Protein AF-A0A7C5WZU8-F1 (afdb_monomer)

Mean predicted aligned error: 16.43 Å

Foldseek 3Di:
DDDLPDQPQDADPPPPDDDDDDDDPDPPDVPDRDRLDDLVPQDCVDPVSVVSNVVVVVVSVVVVVVVVVVVVVVVVVVVVVVVVVVVVVVVVVVVVCVVVVVVVVVVVVVVVVVVVVVVVVVVVVVVVVVVVVVVVVVVD

Organism: NCBI:txid75906

Solvent-accessible surface area (backbone atoms only — not comparable to full-atom values): 8564 Å² total; per-residue (Å²): 135,88,69,93,82,59,92,76,81,67,80,78,80,71,85,86,77,85,82,89,85,92,69,82,93,71,88,73,58,90,85,66,74,73,74,83,71,58,78,92,75,53,54,64,92,38,71,73,31,38,55,49,52,48,53,52,51,55,50,54,49,52,52,52,50,52,53,53,49,52,52,51,55,51,51,54,50,50,51,54,50,49,57,53,49,49,52,51,47,53,50,50,52,50,52,49,50,51,53,54,50,50,54,51,50,51,52,50,51,50,51,49,51,52,50,50,50,53,51,50,50,54,51,48,51,53,50,63,59,51,53,58,54,55,51,58,61,70,75,105

InterPro domains:
  IPR001492 Flagellin [PTHR42792] (8-140)
  IPR042187 Flagellin, C-terminal domain, subdomain 2 [G3DSA:6.10.10.10] (91-140)
  IPR046358 Flagellin, C-terminal domain [PF00700] (55-139)

pLDDT: mean 74.26, std 20.06, range [37.16, 97.69]

Secondary structure (DSSP, 8-state):
---TTS--------TT----SSSS-----TT-------GGG--TTSHHHHHHHHHHHHHHHHHHHHHHHHHHHHHHHHHHHHHHHHHHHHHHHHHHHHHHHHHHHHHHHHHHHHHHHHHHHHHHHHHHHHHHHHHHHHT-

Structure (mmCIF, N/CA/C/O backbone):
data_AF-A0A7C5WZU8-F1
#
_entry.id   AF-A0A7C5WZU8-F1
#
loop_
_atom_site.group_PDB
_atom_site.id
_atom_site.type_symbol
_atom_site.label_atom_id
_atom_site.label_alt_id
_atom_site.label_comp_id
_atom_site.label_asym_id
_atom_site.label_entity_id
_atom_site.label_seq_id
_atom_site.pdbx_PDB_ins_code
_atom_site.Cartn_x
_atom_site.Cartn_y
_atom_site.Cartn_z
_atom_site.occupancy
_atom_site.B_iso_or_equiv
_atom_site.auth_seq_id
_atom_site.auth_comp_id
_atom_site.auth_asym_id
_atom_site.auth_atom_id
_atom_site.pdbx_PDB_model_num
ATOM 1 N N . ARG A 1 1 ? 15.881 -9.662 -10.388 1.00 37.16 1 ARG A N 1
ATOM 2 C CA . ARG A 1 1 ? 17.194 -9.073 -10.754 1.00 37.16 1 ARG A CA 1
ATOM 3 C C . ARG A 1 1 ? 17.001 -8.336 -12.071 1.00 37.16 1 ARG A C 1
ATOM 5 O O . ARG A 1 1 ? 16.538 -8.965 -13.008 1.00 37.16 1 ARG A O 1
ATOM 12 N N . ILE A 1 2 ? 17.239 -7.025 -12.105 1.00 38.31 2 ILE A N 1
ATOM 13 C CA . ILE A 1 2 ? 17.068 -6.196 -13.308 1.00 38.31 2 ILE A CA 1
ATOM 14 C C . ILE A 1 2 ? 18.431 -6.141 -13.994 1.00 38.31 2 ILE A C 1
ATOM 16 O O . ILE A 1 2 ? 19.339 -5.464 -13.518 1.00 38.31 2 ILE A O 1
ATOM 20 N N . THR A 1 3 ? 18.600 -6.922 -15.057 1.00 42.09 3 THR A N 1
ATOM 21 C CA . THR A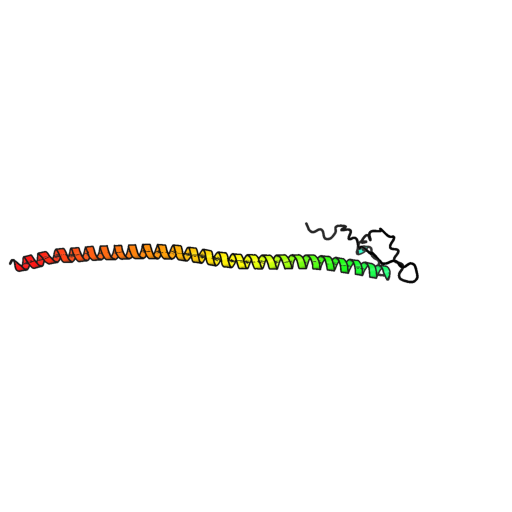 1 3 ? 19.841 -6.960 -15.833 1.00 42.09 3 THR A CA 1
ATOM 22 C C . THR A 1 3 ? 19.725 -5.937 -16.956 1.00 42.09 3 THR A C 1
ATOM 24 O O . THR A 1 3 ? 19.105 -6.195 -17.977 1.00 42.09 3 THR A O 1
ATOM 27 N N . ILE A 1 4 ? 20.311 -4.759 -16.754 1.00 50.88 4 ILE A N 1
ATOM 28 C CA . ILE A 1 4 ? 20.308 -3.648 -17.727 1.00 50.88 4 ILE A CA 1
ATOM 29 C C . ILE A 1 4 ? 21.281 -3.924 -18.903 1.00 50.88 4 ILE A C 1
ATOM 31 O O . ILE A 1 4 ? 21.307 -3.186 -19.879 1.00 50.88 4 ILE A O 1
ATOM 35 N N . ALA A 1 5 ? 22.051 -5.018 -18.842 1.00 46.97 5 ALA A N 1
ATOM 36 C CA . ALA A 1 5 ? 23.076 -5.390 -19.823 1.00 46.97 5 ALA A CA 1
ATOM 37 C C . ALA A 1 5 ? 22.936 -6.836 -20.350 1.00 46.97 5 ALA A C 1
ATOM 39 O O . ALA A 1 5 ? 23.931 -7.470 -20.689 1.00 46.97 5 ALA A O 1
ATOM 40 N N . ALA A 1 6 ? 21.723 -7.396 -20.369 1.00 44.78 6 ALA A N 1
ATOM 41 C CA . ALA A 1 6 ? 21.476 -8.667 -21.050 1.00 44.78 6 ALA A CA 1
ATOM 42 C C . ALA A 1 6 ? 21.176 -8.409 -22.533 1.00 44.78 6 ALA A C 1
ATOM 44 O O . ALA A 1 6 ? 20.528 -7.413 -22.857 1.00 44.78 6 ALA A O 1
ATOM 45 N N . ASN A 1 7 ? 21.601 -9.323 -23.415 1.00 54.41 7 ASN A N 1
ATOM 46 C CA . ASN A 1 7 ? 21.211 -9.363 -24.828 1.00 54.41 7 ASN A CA 1
ATOM 47 C C . ASN A 1 7 ? 19.697 -9.641 -24.962 1.00 54.41 7 ASN A C 1
ATOM 49 O O . ASN A 1 7 ? 19.287 -10.726 -25.372 1.00 54.41 7 ASN A O 1
ATOM 53 N N . GLU A 1 8 ? 18.842 -8.685 -24.597 1.00 47.34 8 GLU A N 1
ATOM 54 C CA . GLU A 1 8 ? 17.425 -8.730 -24.951 1.00 47.34 8 GLU A CA 1
ATOM 55 C C . GLU A 1 8 ? 17.315 -8.432 -26.451 1.00 47.34 8 GLU A C 1
ATOM 57 O O . GLU A 1 8 ? 17.462 -7.296 -26.903 1.00 47.34 8 GLU A O 1
ATOM 62 N N . THR A 1 9 ? 17.111 -9.487 -27.241 1.00 45.81 9 THR A N 1
ATOM 63 C CA . THR A 1 9 ? 16.900 -9.375 -28.687 1.00 45.81 9 THR A CA 1
ATOM 64 C C . THR A 1 9 ? 15.498 -8.815 -28.911 1.00 45.81 9 THR A C 1
ATOM 66 O O . THR A 1 9 ? 14.511 -9.543 -28.846 1.00 45.81 9 THR A O 1
ATOM 69 N N . PHE A 1 10 ? 15.389 -7.505 -29.122 1.00 47.50 10 PHE A N 1
ATOM 70 C CA . PHE A 1 10 ? 14.130 -6.882 -29.524 1.00 47.50 10 PHE A CA 1
ATOM 71 C C . PHE A 1 10 ? 13.957 -7.018 -31.040 1.00 47.50 10 PHE A C 1
ATOM 73 O O . PHE A 1 10 ? 14.628 -6.336 -31.812 1.00 47.50 10 PHE A O 1
ATOM 80 N N . ASN A 1 11 ? 13.035 -7.884 -31.468 1.00 44.47 11 ASN A N 1
ATOM 81 C CA . ASN A 1 11 ? 12.628 -7.972 -32.869 1.00 44.47 11 ASN A CA 1
ATOM 82 C C . ASN A 1 11 ? 11.822 -6.723 -33.254 1.00 44.47 11 ASN A C 1
ATOM 84 O O . ASN A 1 11 ? 10.684 -6.536 -32.826 1.00 44.47 11 ASN A O 1
ATOM 88 N N . LEU A 1 12 ? 12.410 -5.874 -34.091 1.00 47.84 12 LEU A N 1
ATOM 89 C CA . LEU A 1 12 ? 11.691 -4.840 -34.827 1.00 47.84 12 LEU A CA 1
ATOM 90 C C . LEU A 1 12 ? 11.071 -5.502 -36.063 1.00 47.84 12 LEU A C 1
ATOM 92 O O . LEU A 1 12 ? 11.777 -5.852 -37.006 1.00 47.84 12 LEU A O 1
ATOM 96 N N . ALA A 1 13 ? 9.758 -5.724 -36.049 1.00 46.06 13 ALA A N 1
ATOM 97 C CA . ALA A 1 13 ? 9.042 -6.213 -37.222 1.00 46.06 13 ALA A CA 1
ATOM 98 C C . ALA A 1 13 ? 8.903 -5.072 -38.244 1.00 46.06 13 ALA A C 1
ATOM 100 O O . ALA A 1 13 ? 7.984 -4.262 -38.157 1.00 46.06 13 ALA A O 1
ATOM 101 N N . TYR A 1 14 ? 9.812 -5.002 -39.219 1.00 50.12 14 TYR A N 1
ATOM 102 C CA . TYR A 1 14 ? 9.719 -4.091 -40.370 1.00 50.12 14 TYR A CA 1
ATOM 103 C C . TYR A 1 14 ? 8.769 -4.647 -41.440 1.00 50.12 14 TYR A C 1
ATOM 105 O O . TYR A 1 14 ? 9.130 -4.796 -42.606 1.00 50.12 14 TYR A O 1
ATOM 113 N N . ASN A 1 15 ? 7.551 -5.013 -41.040 1.00 44.69 15 ASN A N 1
ATOM 114 C CA . ASN A 1 15 ? 6.563 -5.516 -41.983 1.00 44.69 15 ASN A CA 1
ATOM 115 C C . ASN A 1 15 ? 6.101 -4.352 -42.879 1.00 44.69 15 ASN A C 1
ATOM 117 O O . ASN A 1 15 ? 5.410 -3.455 -42.401 1.00 44.69 15 ASN A O 1
ATOM 121 N N . GLY A 1 16 ? 6.506 -4.349 -44.155 1.00 47.28 16 GLY A N 1
ATOM 122 C CA . GLY A 1 16 ? 6.029 -3.388 -45.161 1.00 47.28 16 GLY A CA 1
ATOM 123 C C . GLY A 1 16 ? 7.034 -2.351 -45.679 1.00 47.28 16 GLY A C 1
ATOM 124 O O . GLY A 1 16 ? 6.624 -1.461 -46.418 1.00 47.28 16 GLY A O 1
ATOM 125 N N . VAL A 1 17 ? 8.328 -2.445 -45.353 1.00 49.34 17 VAL A N 1
ATOM 126 C CA . VAL A 1 17 ? 9.361 -1.616 -46.005 1.00 49.34 17 VAL A CA 1
ATOM 127 C C . VAL A 1 17 ? 10.117 -2.467 -47.022 1.00 49.34 17 VAL A C 1
ATOM 129 O O . VAL A 1 17 ? 10.987 -3.253 -46.659 1.00 49.34 17 VAL A O 1
ATOM 132 N N . SER A 1 18 ? 9.772 -2.318 -48.302 1.00 45.44 18 SER A N 1
ATOM 133 C CA . SER A 1 18 ? 10.490 -2.915 -49.433 1.00 45.44 18 SER A CA 1
ATOM 134 C C . SER A 1 18 ? 10.893 -1.815 -50.411 1.00 45.44 18 SER A C 1
ATOM 136 O O . SER A 1 18 ? 10.041 -1.262 -51.104 1.00 45.44 18 SER A O 1
ATOM 138 N N . GLY A 1 19 ? 12.184 -1.499 -50.464 1.00 46.41 19 GLY A N 1
ATOM 139 C CA . GLY A 1 19 ? 12.747 -0.575 -51.441 1.00 46.41 19 GLY A CA 1
ATOM 140 C C . GLY A 1 19 ? 14.160 -1.001 -51.813 1.00 46.41 19 GLY A C 1
ATOM 141 O O . GLY A 1 19 ? 15.065 -0.938 -50.989 1.00 46.41 19 GLY A O 1
ATOM 142 N N . THR A 1 20 ? 14.337 -1.462 -53.048 1.00 43.56 20 THR A N 1
ATOM 143 C CA . THR A 1 20 ? 15.639 -1.655 -53.691 1.00 43.56 20 THR A CA 1
ATOM 144 C C . THR A 1 20 ? 15.984 -0.393 -54.485 1.00 43.56 20 THR A C 1
ATOM 146 O O . THR A 1 20 ? 15.332 -0.134 -55.494 1.00 43.56 20 THR A O 1
ATOM 149 N N . GLY A 1 21 ? 17.016 0.347 -54.066 1.00 48.16 21 GLY A N 1
ATOM 150 C CA . GLY A 1 21 ? 17.733 1.317 -54.910 1.00 48.16 21 GLY A CA 1
ATOM 151 C C . GLY A 1 21 ? 17.458 2.807 -54.655 1.00 48.16 21 GLY A C 1
ATOM 152 O O . GLY A 1 21 ? 16.313 3.232 -54.572 1.00 48.16 21 GLY A O 1
ATOM 153 N N . GLU A 1 22 ? 18.558 3.572 -54.607 1.00 46.78 22 GLU A N 1
ATOM 154 C CA . GLU A 1 22 ? 18.698 5.043 -54.567 1.00 46.78 22 GLU A CA 1
ATOM 155 C C . GLU A 1 22 ? 18.304 5.776 -53.264 1.00 46.78 22 GLU A C 1
ATOM 157 O O . GLU A 1 22 ? 17.481 6.688 -53.237 1.00 46.78 22 GLU A O 1
ATOM 162 N N . GLY A 1 23 ? 18.964 5.407 -52.160 1.00 56.38 23 GLY A N 1
ATOM 163 C CA . GLY A 1 23 ? 18.920 6.113 -50.871 1.00 56.38 23 GLY A CA 1
ATOM 164 C C . GLY A 1 23 ? 19.237 5.178 -49.701 1.00 56.38 23 GLY A C 1
ATOM 165 O O . GLY A 1 23 ? 18.867 4.012 -49.766 1.00 56.38 23 GLY A O 1
ATOM 166 N N . LEU A 1 24 ? 19.966 5.678 -48.685 1.00 42.69 24 LEU A N 1
ATOM 167 C CA . LEU A 1 24 ? 20.407 4.997 -47.445 1.00 42.69 24 LEU A CA 1
ATOM 168 C C . LEU A 1 24 ? 20.377 3.456 -47.520 1.00 42.69 24 LEU A C 1
ATOM 170 O O . LEU A 1 24 ? 19.385 2.835 -47.151 1.00 42.69 24 LEU A O 1
ATOM 174 N N . ASN A 1 25 ? 21.477 2.849 -47.983 1.00 42.50 25 ASN A N 1
ATOM 175 C CA . ASN A 1 25 ? 21.661 1.398 -48.103 1.00 42.50 25 ASN A CA 1
ATOM 176 C C . ASN A 1 25 ? 21.455 0.679 -46.755 1.00 42.50 25 ASN A C 1
ATOM 178 O O . ASN A 1 25 ? 22.403 0.421 -46.008 1.00 42.50 25 ASN A O 1
ATOM 182 N N . PHE A 1 26 ? 20.205 0.353 -46.448 1.00 48.41 26 PHE A N 1
ATOM 183 C CA . PHE A 1 26 ? 19.815 -0.504 -45.345 1.00 48.41 26 PHE A CA 1
ATOM 184 C C . PHE A 1 26 ? 19.430 -1.852 -45.950 1.00 48.41 26 PHE A C 1
ATOM 186 O O . PHE A 1 26 ? 18.296 -2.079 -46.362 1.00 48.41 26 PHE A O 1
ATOM 193 N N . GLU A 1 27 ? 20.409 -2.746 -46.054 1.00 44.81 27 GLU A N 1
ATOM 194 C CA . GLU A 1 27 ? 20.182 -4.123 -46.481 1.00 44.81 27 GLU A CA 1
ATOM 195 C C . GLU A 1 27 ? 19.473 -4.872 -45.341 1.00 44.81 27 GLU A C 1
ATOM 197 O O . GLU A 1 27 ? 20.095 -5.479 -44.470 1.00 44.81 27 GLU A O 1
ATOM 202 N N . ILE A 1 28 ? 18.144 -4.758 -45.284 1.00 52.44 28 ILE A N 1
ATOM 203 C CA . ILE A 1 28 ? 17.312 -5.599 -44.420 1.00 52.44 28 ILE A CA 1
ATOM 204 C C . ILE A 1 28 ? 17.026 -6.872 -45.205 1.00 52.44 28 ILE A C 1
ATOM 206 O O . ILE A 1 28 ? 16.033 -6.967 -45.924 1.00 52.44 28 ILE A O 1
ATOM 210 N N . ALA A 1 29 ? 17.908 -7.862 -45.074 1.00 48.78 29 ALA A N 1
ATOM 211 C CA . ALA A 1 29 ? 17.569 -9.220 -45.469 1.00 48.78 29 ALA A CA 1
ATOM 212 C C . ALA A 1 29 ? 16.318 -9.644 -44.680 1.00 48.78 29 ALA A C 1
ATOM 214 O O . ALA A 1 29 ? 16.301 -9.612 -43.446 1.00 48.78 29 ALA A O 1
ATOM 215 N N . SER A 1 30 ? 15.249 -9.988 -45.395 1.00 41.91 30 SER A N 1
ATOM 216 C CA . SER A 1 30 ? 13.992 -10.468 -44.824 1.00 41.91 30 SER A CA 1
ATOM 217 C C . SER A 1 30 ? 14.264 -11.628 -43.861 1.00 41.91 30 SER A C 1
ATOM 219 O O . SER A 1 30 ? 14.665 -12.706 -44.295 1.00 41.91 30 SER A O 1
ATOM 221 N N . GLY A 1 31 ? 14.067 -11.398 -42.560 1.00 50.97 31 GLY A N 1
ATOM 222 C CA . GLY A 1 31 ? 14.309 -12.393 -41.507 1.00 50.97 31 GLY A CA 1
ATOM 223 C C . GLY A 1 31 ? 15.571 -12.183 -40.662 1.00 50.97 31 GLY A C 1
ATOM 224 O O . GLY A 1 31 ? 15.787 -12.950 -39.728 1.00 50.97 31 GLY A O 1
ATOM 225 N N . SER A 1 32 ? 16.377 -11.148 -40.914 1.00 47.25 32 SER A N 1
ATOM 226 C CA . SER A 1 32 ? 17.524 -10.830 -40.056 1.00 47.25 32 SER A CA 1
ATOM 227 C C . SER A 1 32 ? 17.103 -10.038 -38.817 1.00 47.25 32 SER A C 1
ATOM 229 O O . SER A 1 32 ? 16.699 -8.878 -38.903 1.00 47.25 32 SER A O 1
ATOM 231 N N . SER A 1 33 ? 17.239 -10.653 -37.640 1.00 44.91 33 SER A N 1
ATOM 232 C CA . SER A 1 33 ? 17.200 -9.950 -36.357 1.00 44.91 33 SER A CA 1
ATOM 233 C C . SER A 1 33 ? 18.317 -8.907 -36.310 1.00 44.91 33 SER A C 1
ATOM 235 O O . SER A 1 33 ? 19.497 -9.247 -36.393 1.00 44.91 33 SER A O 1
ATOM 237 N N . ALA A 1 34 ? 17.955 -7.632 -36.162 1.00 48.84 34 ALA A N 1
ATOM 238 C CA . ALA A 1 34 ? 18.920 -6.569 -35.918 1.00 48.84 34 ALA A CA 1
ATOM 239 C C . ALA A 1 34 ? 19.575 -6.798 -34.547 1.00 48.84 34 ALA A C 1
ATOM 241 O O . ALA A 1 34 ? 18.990 -6.530 -33.498 1.00 48.84 34 ALA A O 1
ATOM 242 N N . THR A 1 35 ? 20.790 -7.339 -34.547 1.00 44.16 35 THR A N 1
ATOM 243 C CA . THR A 1 35 ? 21.612 -7.455 -33.344 1.00 44.16 35 THR A CA 1
ATOM 244 C C . THR A 1 35 ? 22.080 -6.065 -32.931 1.00 44.16 35 THR A C 1
ATOM 246 O O . THR A 1 35 ? 22.793 -5.401 -33.684 1.00 44.16 35 THR A O 1
ATOM 249 N N . PHE A 1 36 ? 21.695 -5.617 -31.736 1.00 46.97 36 PHE A N 1
ATOM 250 C CA . PHE A 1 36 ? 22.223 -4.387 -31.153 1.00 46.97 36 PHE A CA 1
ATOM 251 C C . PHE A 1 36 ? 23.723 -4.557 -30.879 1.00 46.97 36 PHE A C 1
ATOM 253 O O . PHE A 1 36 ? 24.120 -5.258 -29.949 1.00 46.97 36 PHE A O 1
ATOM 260 N N . SER A 1 37 ? 24.567 -3.926 -31.695 1.00 48.69 37 SER A N 1
ATOM 261 C CA . SER A 1 37 ? 25.983 -3.759 -31.369 1.00 48.69 37 SER A CA 1
ATOM 262 C C . SER A 1 37 ? 26.107 -2.841 -30.152 1.00 48.69 37 SER A C 1
ATOM 264 O O . SER A 1 37 ? 25.428 -1.820 -30.060 1.00 48.69 37 SER A O 1
ATOM 266 N N . ASN A 1 38 ? 26.969 -3.220 -29.208 1.00 50.19 38 ASN A N 1
ATOM 267 C CA . ASN A 1 38 ? 27.303 -2.441 -28.018 1.00 50.19 38 ASN A CA 1
ATOM 268 C C . ASN A 1 38 ? 27.559 -0.965 -28.393 1.00 50.19 38 ASN A C 1
ATOM 270 O O . ASN A 1 38 ? 28.287 -0.707 -29.353 1.00 50.19 38 ASN A O 1
ATOM 274 N N . LEU A 1 39 ? 27.003 -0.007 -27.635 1.00 52.19 39 LEU A N 1
ATOM 275 C CA . LEU A 1 39 ? 27.183 1.436 -27.863 1.00 52.19 39 LEU A CA 1
ATOM 276 C C . LEU A 1 39 ? 28.672 1.832 -27.964 1.00 52.19 39 LEU A C 1
ATOM 278 O O . LEU A 1 39 ? 29.015 2.734 -28.718 1.00 52.19 39 LEU A O 1
ATOM 282 N N . TYR A 1 40 ? 29.561 1.105 -27.274 1.00 49.09 40 TYR A N 1
ATOM 283 C CA . TYR A 1 40 ? 31.017 1.287 -27.336 1.00 49.09 40 TYR A CA 1
ATOM 284 C C . TYR A 1 40 ? 31.659 0.873 -28.670 1.00 49.09 40 TYR A C 1
ATOM 286 O O . TYR A 1 40 ? 32.789 1.256 -28.948 1.00 49.09 40 TYR A O 1
ATOM 294 N N . THR A 1 41 ? 30.965 0.085 -29.491 1.00 55.09 41 THR A N 1
ATOM 295 C CA . THR A 1 41 ? 31.452 -0.394 -30.798 1.00 55.09 41 THR A CA 1
ATOM 296 C C . THR A 1 41 ? 30.886 0.399 -31.976 1.00 55.09 41 THR A C 1
ATOM 298 O O . THR A 1 41 ? 31.270 0.159 -33.119 1.00 55.09 41 THR A O 1
ATOM 301 N N . ILE A 1 42 ? 29.975 1.346 -31.723 1.00 61.47 42 ILE A N 1
ATOM 302 C CA . ILE A 1 42 ? 29.348 2.146 -32.775 1.00 61.47 42 ILE A CA 1
ATOM 303 C C . ILE A 1 42 ? 30.236 3.346 -33.088 1.00 61.47 42 ILE A C 1
ATOM 305 O O . ILE A 1 42 ? 30.504 4.186 -32.234 1.00 61.47 42 ILE A O 1
ATOM 309 N N . ASN A 1 43 ? 30.683 3.436 -34.337 1.00 62.97 43 ASN A N 1
ATOM 310 C CA . ASN A 1 43 ? 31.472 4.561 -34.815 1.00 62.97 43 ASN A CA 1
ATOM 311 C C . ASN A 1 43 ? 30.551 5.734 -35.203 1.00 62.97 43 ASN A C 1
ATOM 313 O O . ASN A 1 43 ? 29.909 5.703 -36.256 1.00 62.97 43 ASN A O 1
ATOM 317 N N . LEU A 1 44 ? 30.505 6.769 -34.356 1.00 71.25 44 LEU A N 1
ATOM 318 C CA . LEU A 1 44 ? 29.706 7.984 -34.577 1.00 71.25 44 LEU A CA 1
ATOM 319 C C . LEU A 1 44 ? 30.242 8.888 -35.700 1.00 71.25 44 LEU A C 1
ATOM 321 O O . LEU A 1 44 ? 29.545 9.810 -36.111 1.00 71.25 44 LEU A O 1
ATOM 325 N N . SER A 1 45 ? 31.445 8.638 -36.223 1.00 78.06 45 SER A N 1
ATOM 326 C CA . SER A 1 45 ? 32.024 9.436 -37.314 1.00 78.06 45 SER A CA 1
ATOM 327 C C . SER A 1 45 ? 31.387 9.145 -38.679 1.00 78.06 45 SER A C 1
ATOM 329 O O . SER A 1 45 ? 31.716 9.801 -39.663 1.00 78.06 45 SER A O 1
ATOM 331 N N . THR A 1 46 ? 30.483 8.163 -38.761 1.00 77.25 46 THR A N 1
ATOM 332 C CA . THR A 1 46 ? 29.722 7.833 -39.974 1.00 77.25 46 THR A CA 1
ATOM 333 C C . THR A 1 46 ? 28.243 8.149 -39.773 1.00 77.25 46 THR A C 1
ATOM 335 O O . THR A 1 46 ? 27.705 7.912 -38.692 1.00 77.25 46 THR A O 1
ATOM 338 N N . ASN A 1 47 ? 27.563 8.628 -40.820 1.00 73.38 47 ASN A N 1
ATOM 339 C CA . ASN A 1 47 ? 26.137 8.968 -40.748 1.00 73.38 47 ASN A CA 1
ATOM 340 C C . ASN A 1 47 ? 25.280 7.746 -40.340 1.00 73.38 47 ASN A C 1
ATOM 342 O O . ASN A 1 47 ? 24.546 7.791 -39.357 1.00 73.38 47 ASN A O 1
ATOM 346 N N . ALA A 1 48 ? 25.511 6.590 -40.975 1.00 73.00 48 ALA A N 1
ATOM 347 C CA . ALA A 1 48 ? 24.835 5.337 -40.625 1.00 73.00 48 ALA A CA 1
ATOM 348 C C . ALA A 1 48 ? 25.121 4.859 -39.183 1.00 73.00 48 ALA A C 1
ATOM 350 O O . ALA A 1 48 ? 24.271 4.233 -38.548 1.00 73.00 48 ALA A O 1
ATOM 351 N N . GLY A 1 49 ? 26.314 5.132 -38.643 1.00 70.44 49 GLY A N 1
ATOM 352 C CA . GLY A 1 49 ? 26.651 4.831 -37.250 1.00 70.44 49 GLY A CA 1
ATOM 353 C C . GLY A 1 49 ? 25.917 5.739 -36.260 1.00 70.44 49 GLY A C 1
ATOM 354 O O . GLY A 1 49 ? 25.398 5.250 -35.255 1.00 70.44 49 GLY A O 1
ATOM 355 N N . ALA A 1 50 ? 25.804 7.033 -36.569 1.00 73.75 50 ALA A N 1
ATOM 356 C CA . ALA A 1 50 ? 25.049 7.993 -35.768 1.00 73.75 50 ALA A CA 1
ATOM 357 C C . ALA A 1 50 ? 23.543 7.664 -35.728 1.00 73.75 50 ALA A C 1
ATOM 359 O O . ALA A 1 50 ? 22.948 7.661 -34.649 1.00 73.75 50 ALA A O 1
ATOM 360 N N . GLU A 1 51 ? 22.940 7.297 -36.864 1.00 76.12 51 GLU A N 1
ATOM 361 C CA . GLU A 1 51 ? 21.533 6.868 -36.936 1.00 76.12 51 GLU A CA 1
ATOM 362 C C . GLU A 1 51 ? 21.268 5.606 -36.104 1.00 76.12 51 GLU A C 1
ATOM 364 O O . GLU A 1 51 ? 20.290 5.534 -35.353 1.00 76.12 51 GLU A O 1
ATOM 369 N N . ARG A 1 52 ? 22.173 4.618 -36.173 1.00 69.31 52 ARG A N 1
ATOM 370 C CA . ARG A 1 52 ? 22.087 3.409 -35.342 1.00 69.31 52 ARG A CA 1
ATOM 371 C C . ARG A 1 52 ? 22.185 3.749 -33.860 1.00 69.31 52 ARG A C 1
ATOM 373 O O . ARG A 1 52 ? 21.336 3.294 -33.101 1.00 69.31 52 ARG A O 1
ATOM 380 N N . ALA A 1 53 ? 23.154 4.570 -33.448 1.00 72.12 53 ALA A N 1
ATOM 381 C CA . ALA A 1 53 ? 23.292 4.998 -32.054 1.00 72.12 53 ALA A CA 1
ATOM 382 C C . ALA A 1 53 ? 22.020 5.690 -31.534 1.00 72.12 53 ALA A C 1
ATOM 384 O O . ALA A 1 53 ? 21.555 5.370 -30.439 1.00 72.12 53 ALA A O 1
ATOM 385 N N . LEU A 1 54 ? 21.418 6.572 -32.340 1.00 77.44 54 LEU A N 1
ATOM 386 C CA . LEU A 1 54 ? 20.166 7.253 -32.004 1.00 77.44 54 LEU A CA 1
ATOM 387 C C . LEU A 1 54 ? 19.034 6.240 -31.785 1.00 77.44 54 LEU A C 1
ATOM 389 O O . LEU A 1 54 ? 18.347 6.303 -30.767 1.00 77.44 54 LEU A O 1
ATOM 393 N N . MET A 1 55 ? 18.901 5.242 -32.664 1.00 76.19 55 MET A N 1
ATOM 394 C CA . MET A 1 55 ? 17.904 4.179 -32.513 1.00 76.19 55 MET A CA 1
ATOM 395 C C . MET A 1 55 ? 18.085 3.379 -31.212 1.00 76.19 55 MET A C 1
ATOM 397 O O . MET A 1 55 ? 17.097 3.116 -30.521 1.00 76.19 55 MET A O 1
ATOM 401 N N . ILE A 1 56 ? 19.323 3.025 -30.841 1.00 72.81 56 ILE A N 1
ATOM 402 C CA . ILE A 1 56 ? 19.605 2.326 -29.572 1.00 72.81 56 ILE A CA 1
ATOM 403 C C . ILE A 1 56 ? 19.187 3.188 -28.382 1.00 72.81 56 ILE A C 1
ATOM 405 O O . ILE A 1 56 ? 18.488 2.708 -27.488 1.00 72.81 56 ILE A O 1
ATOM 409 N N . VAL A 1 57 ? 19.580 4.463 -28.376 1.00 78.44 57 VAL A N 1
ATOM 410 C CA . VAL A 1 57 ? 19.258 5.394 -27.287 1.00 78.44 57 VAL A CA 1
ATOM 411 C C . VAL A 1 57 ? 17.747 5.587 -27.165 1.00 78.44 57 VAL A C 1
ATOM 413 O O . VAL A 1 57 ? 17.214 5.483 -26.062 1.00 78.44 57 VAL A O 1
ATOM 416 N N . SER A 1 58 ? 17.025 5.780 -28.272 1.00 78.25 58 SER A N 1
ATOM 417 C CA . SER A 1 58 ? 15.562 5.889 -28.250 1.00 78.25 58 SER A CA 1
ATOM 418 C C . SER A 1 58 ? 14.893 4.639 -27.677 1.00 78.25 58 SER A C 1
ATOM 420 O O . SER A 1 58 ? 13.909 4.750 -26.948 1.00 78.25 58 SER A O 1
ATOM 422 N N . LYS A 1 59 ? 15.425 3.443 -27.952 1.00 73.56 59 LYS A N 1
ATOM 423 C CA . LYS A 1 59 ? 14.902 2.196 -27.377 1.00 73.56 59 LYS A CA 1
ATOM 424 C C . LYS A 1 59 ? 15.235 2.031 -25.901 1.00 73.56 59 LYS A C 1
ATOM 426 O O . LYS A 1 59 ? 14.364 1.620 -25.134 1.00 73.56 59 LYS A O 1
ATOM 431 N N . ALA A 1 60 ? 16.440 2.407 -25.487 1.00 74.12 60 ALA A N 1
ATOM 432 C CA . ALA A 1 60 ? 16.806 2.445 -24.078 1.00 74.12 60 ALA A CA 1
ATOM 433 C C . ALA A 1 60 ? 15.891 3.403 -23.294 1.00 74.12 60 ALA A C 1
ATOM 435 O O . ALA A 1 60 ? 15.380 3.032 -22.238 1.00 74.12 60 ALA A O 1
ATOM 436 N N . LEU A 1 61 ? 15.602 4.586 -23.850 1.00 80.94 61 LEU A N 1
ATOM 437 C CA . LEU A 1 61 ? 14.651 5.540 -23.275 1.00 80.94 61 LEU A CA 1
ATOM 438 C C . LEU A 1 61 ? 13.238 4.950 -23.184 1.00 80.94 61 LEU A C 1
ATOM 440 O O . LEU A 1 61 ? 12.664 4.945 -22.100 1.00 80.94 61 LEU A O 1
ATOM 444 N N . GLN A 1 62 ? 12.724 4.333 -24.256 1.00 83.31 62 GLN A N 1
ATOM 445 C CA . GLN A 1 62 ? 11.415 3.658 -24.230 1.00 83.31 62 GLN A CA 1
ATOM 446 C C . GLN A 1 62 ? 11.325 2.578 -23.135 1.00 83.31 62 GLN A C 1
ATOM 448 O O . GLN A 1 62 ? 10.286 2.439 -22.483 1.00 83.31 62 GLN A O 1
ATOM 453 N N . LYS A 1 63 ? 12.404 1.820 -22.890 1.00 79.12 63 LYS A N 1
ATOM 454 C CA . LYS A 1 63 ? 12.448 0.824 -21.807 1.00 79.12 63 LYS A CA 1
ATOM 455 C C . LYS A 1 63 ? 12.391 1.491 -20.430 1.00 79.12 63 LYS A C 1
ATOM 457 O O . LYS A 1 63 ? 11.627 1.038 -19.577 1.00 79.12 63 LYS A O 1
ATOM 462 N N . VAL A 1 64 ? 13.165 2.557 -20.215 1.00 84.12 64 VAL A N 1
ATOM 463 C CA . VAL A 1 64 ? 13.144 3.330 -18.961 1.00 84.12 64 VAL A CA 1
ATOM 464 C C . VAL A 1 64 ? 11.757 3.920 -18.712 1.00 84.12 64 VAL A C 1
ATOM 466 O O . VAL A 1 64 ? 11.236 3.791 -17.604 1.00 84.12 64 VAL A O 1
ATOM 469 N N . ASP A 1 65 ? 11.128 4.490 -19.738 1.00 85.62 65 ASP A N 1
ATOM 470 C CA . ASP A 1 65 ? 9.787 5.068 -19.644 1.00 85.62 65 ASP A CA 1
ATOM 471 C C . ASP A 1 65 ? 8.732 4.007 -19.321 1.00 85.62 65 ASP A C 1
ATOM 473 O O . ASP A 1 65 ? 7.874 4.224 -18.464 1.00 85.62 65 ASP A O 1
ATOM 477 N N . THR A 1 66 ? 8.838 2.819 -19.922 1.00 86.25 66 THR A N 1
ATOM 478 C CA . THR A 1 66 ? 7.955 1.682 -19.613 1.00 86.25 66 THR A CA 1
ATOM 479 C C . THR A 1 66 ? 8.077 1.271 -18.146 1.00 86.25 66 THR A C 1
ATOM 481 O O . THR A 1 66 ? 7.068 1.102 -17.462 1.00 86.25 66 THR A O 1
ATOM 484 N N . ILE A 1 67 ? 9.304 1.154 -17.629 1.00 84.19 67 ILE A N 1
ATOM 485 C CA . ILE A 1 67 ? 9.543 0.816 -16.218 1.00 84.19 67 ILE A CA 1
ATOM 486 C C . ILE A 1 67 ? 8.994 1.918 -15.304 1.00 84.19 67 ILE A C 1
ATOM 488 O O . ILE A 1 67 ? 8.316 1.626 -14.320 1.00 84.19 67 ILE A O 1
ATOM 492 N N . ARG A 1 68 ? 9.229 3.193 -15.636 1.00 92.62 68 ARG A N 1
ATOM 493 C CA . ARG A 1 68 ? 8.711 4.333 -14.867 1.00 92.62 68 ARG A CA 1
ATOM 494 C C . ARG A 1 68 ? 7.180 4.345 -14.841 1.00 92.62 68 ARG A C 1
ATOM 496 O O . ARG A 1 68 ? 6.598 4.593 -13.788 1.00 92.62 68 ARG A O 1
ATOM 503 N N . SER A 1 69 ? 6.538 4.027 -15.963 1.00 93.38 69 SER A N 1
ATOM 504 C CA . SER A 1 69 ? 5.082 3.892 -16.064 1.00 93.38 69 SER A CA 1
ATOM 505 C C . SER A 1 69 ? 4.549 2.763 -15.176 1.00 93.38 69 SER A C 1
ATOM 507 O O . SER A 1 69 ? 3.604 2.978 -14.417 1.00 93.38 69 SER A O 1
ATOM 509 N N . GLN A 1 70 ? 5.199 1.593 -15.179 1.00 91.88 70 GLN A N 1
ATOM 510 C CA . GLN A 1 70 ? 4.838 0.474 -14.300 1.00 91.88 70 GLN A CA 1
ATOM 511 C C . GLN A 1 70 ? 4.957 0.843 -12.817 1.00 91.88 70 GLN A C 1
ATOM 513 O O . GLN A 1 70 ? 4.045 0.562 -12.042 1.00 91.88 70 GLN A O 1
ATOM 518 N N . ILE A 1 71 ? 6.039 1.523 -12.422 1.00 93.50 71 ILE A N 1
ATOM 519 C CA . ILE A 1 71 ? 6.209 2.015 -11.047 1.00 93.50 71 ILE A CA 1
ATOM 520 C C . ILE A 1 71 ? 5.087 3.004 -10.695 1.00 93.50 71 ILE A C 1
ATOM 522 O O . ILE A 1 71 ? 4.484 2.884 -9.632 1.00 93.50 71 ILE A O 1
ATOM 526 N N . GLY A 1 72 ? 4.746 3.929 -11.598 1.00 95.31 72 GLY A N 1
ATOM 527 C CA . GLY A 1 72 ? 3.618 4.852 -11.426 1.00 95.31 72 GLY A CA 1
ATOM 528 C C . GLY A 1 72 ? 2.280 4.141 -11.202 1.00 95.31 72 GLY A C 1
ATOM 529 O O . GLY A 1 72 ? 1.539 4.489 -10.284 1.00 95.31 72 GLY A O 1
ATOM 530 N N . ALA A 1 73 ? 1.986 3.104 -11.988 1.00 95.12 73 ALA A N 1
ATOM 531 C CA . ALA A 1 73 ? 0.766 2.310 -11.845 1.00 95.12 73 ALA A CA 1
ATOM 532 C C . ALA A 1 73 ? 0.698 1.560 -10.501 1.00 95.12 73 ALA A C 1
ATOM 534 O O . ALA A 1 73 ? -0.366 1.498 -9.877 1.00 95.12 73 ALA A O 1
ATOM 535 N N . VAL A 1 74 ? 1.830 1.022 -10.036 1.00 95.38 74 VAL A N 1
ATOM 536 C CA . VAL A 1 74 ? 1.934 0.359 -8.727 1.00 95.38 74 VAL A CA 1
ATOM 537 C C . VAL A 1 74 ? 1.759 1.363 -7.588 1.00 95.38 74 VAL A C 1
ATOM 539 O O . VAL A 1 74 ? 1.027 1.071 -6.647 1.00 95.38 74 VAL A O 1
ATOM 542 N N . MET A 1 75 ? 2.356 2.556 -7.682 1.00 95.12 75 MET A N 1
ATOM 543 C CA . MET A 1 75 ? 2.175 3.614 -6.680 1.00 95.12 75 MET A CA 1
ATOM 544 C C . MET A 1 75 ? 0.711 4.057 -6.572 1.00 95.12 75 MET A C 1
ATOM 546 O O . MET A 1 75 ? 0.202 4.176 -5.462 1.00 95.12 75 MET A O 1
ATOM 550 N N . ASN A 1 76 ? 0.006 4.222 -7.697 1.00 95.50 76 ASN A N 1
ATOM 551 C CA . ASN A 1 76 ? -1.425 4.555 -7.688 1.00 95.50 76 ASN A CA 1
ATOM 552 C C . ASN A 1 76 ? -2.277 3.456 -7.033 1.00 95.50 76 ASN A C 1
ATOM 554 O O . ASN A 1 76 ? -3.169 3.754 -6.241 1.00 95.50 76 ASN A O 1
ATOM 558 N N . ASN A 1 77 ? -1.984 2.183 -7.320 1.00 96.06 77 ASN A N 1
ATOM 559 C CA . ASN A 1 77 ? -2.658 1.066 -6.652 1.00 96.06 77 ASN A CA 1
ATOM 560 C C . ASN A 1 77 ? -2.377 1.053 -5.148 1.00 96.06 77 ASN A C 1
ATOM 562 O O . ASN A 1 77 ? -3.303 0.902 -4.357 1.00 96.06 77 ASN A O 1
ATOM 566 N N . LEU A 1 78 ? -1.118 1.239 -4.747 1.00 95.94 78 LEU A N 1
ATOM 567 C CA . LEU A 1 78 ? -0.739 1.265 -3.339 1.00 95.94 78 LEU A CA 1
ATOM 568 C C . LEU A 1 78 ? -1.429 2.413 -2.593 1.00 95.94 78 LEU 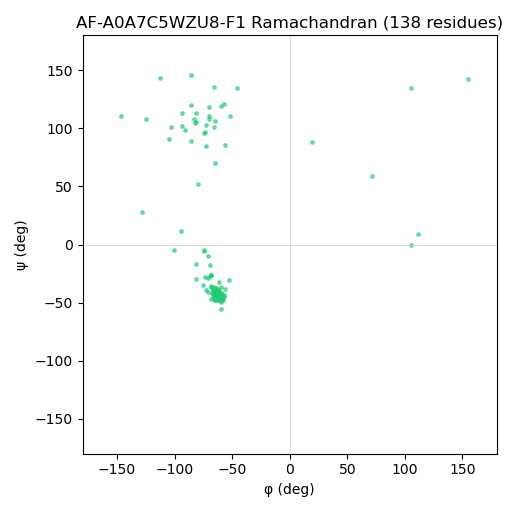A C 1
ATOM 570 O O . LEU A 1 78 ? -1.913 2.198 -1.487 1.00 95.94 78 LEU A O 1
ATOM 574 N N . GLN A 1 79 ? -1.530 3.592 -3.212 1.00 96.81 79 GLN A N 1
ATOM 575 C CA . GLN A 1 79 ? -2.262 4.727 -2.653 1.00 96.81 79 GLN A CA 1
ATOM 576 C C . GLN A 1 79 ? -3.747 4.390 -2.461 1.00 96.81 79 GLN A C 1
ATOM 578 O O . GLN A 1 79 ? -4.281 4.587 -1.374 1.00 96.81 79 GLN A O 1
ATOM 583 N N . SER A 1 80 ? -4.394 3.786 -3.464 1.00 97.25 80 SER A N 1
ATOM 584 C CA . SER A 1 80 ? -5.795 3.362 -3.349 1.00 97.25 80 SER A CA 1
ATOM 585 C C . SER A 1 80 ? -6.010 2.313 -2.252 1.00 97.25 80 SER A C 1
ATOM 587 O O . SER A 1 80 ? -7.016 2.369 -1.546 1.00 97.25 80 SER A O 1
ATOM 589 N N . ILE A 1 81 ? -5.091 1.352 -2.107 1.00 96.94 81 ILE A N 1
ATOM 590 C CA . ILE A 1 81 ? -5.148 0.334 -1.047 1.00 96.94 81 ILE A CA 1
ATOM 591 C C . ILE A 1 81 ? -4.958 0.990 0.320 1.00 96.94 81 ILE A C 1
ATOM 593 O O . ILE A 1 81 ? -5.693 0.677 1.253 1.00 96.94 81 ILE A O 1
ATOM 597 N N . PHE A 1 82 ? -4.002 1.911 0.437 1.00 97.25 82 PHE A N 1
ATOM 598 C CA . PHE A 1 82 ? -3.735 2.641 1.6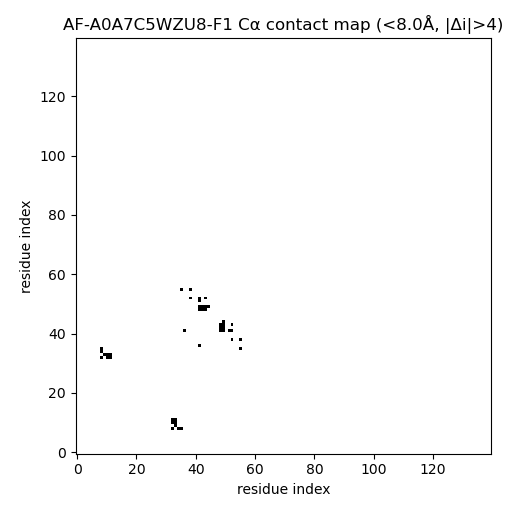69 1.00 97.25 82 PHE A CA 1
ATOM 599 C C . PHE A 1 82 ? -4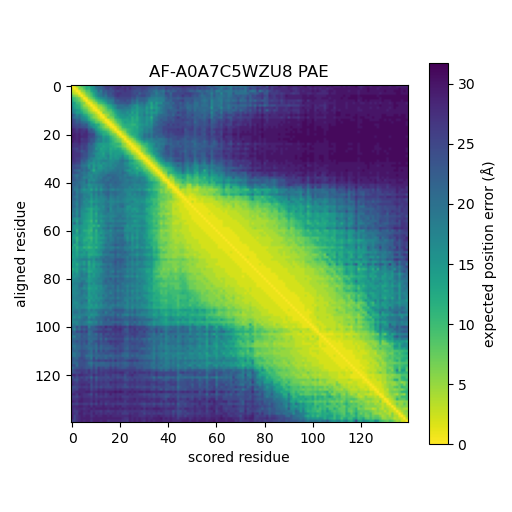.955 3.445 2.126 1.00 97.25 82 PHE A C 1
ATOM 601 O O . PHE A 1 82 ? -5.345 3.353 3.289 1.00 97.25 82 PHE A O 1
ATOM 608 N N . ASP A 1 83 ? -5.600 4.175 1.215 1.00 97.69 83 ASP A N 1
ATOM 609 C CA . ASP A 1 83 ? -6.782 4.977 1.536 1.00 97.69 83 ASP A CA 1
ATOM 610 C C . ASP A 1 83 ? -7.963 4.089 1.961 1.00 97.69 83 ASP A C 1
ATOM 612 O O . ASP A 1 83 ? -8.619 4.363 2.969 1.00 97.69 83 ASP A O 1
ATOM 616 N N . ALA A 1 84 ? -8.185 2.967 1.266 1.00 96.38 84 ALA A N 1
ATOM 617 C CA . ALA A 1 84 ? -9.198 1.986 1.655 1.00 96.38 84 ALA A CA 1
ATOM 618 C C . ALA A 1 84 ? -8.904 1.364 3.034 1.00 96.38 84 ALA A C 1
ATOM 620 O O . ALA A 1 84 ? -9.801 1.240 3.872 1.00 96.38 84 ALA A O 1
ATOM 621 N N . GLN A 1 85 ? -7.644 1.010 3.300 1.00 96.50 85 GLN A N 1
ATOM 622 C CA . GLN A 1 85 ? -7.221 0.437 4.575 1.00 96.50 85 GLN A CA 1
ATOM 623 C C . GLN A 1 85 ? -7.333 1.445 5.721 1.00 96.50 85 GLN A C 1
ATOM 625 O O . GLN A 1 85 ? -7.734 1.068 6.820 1.00 96.50 85 GLN A O 1
ATOM 630 N N . LYS A 1 86 ? -7.029 2.723 5.478 1.00 97.56 86 LYS A N 1
ATOM 631 C CA . LYS A 1 86 ? -7.196 3.801 6.458 1.00 97.56 86 LYS A CA 1
ATOM 632 C C . LYS A 1 86 ? -8.660 3.946 6.872 1.00 97.56 86 LYS A C 1
ATOM 634 O O . LYS A 1 86 ? -8.945 3.977 8.065 1.00 97.56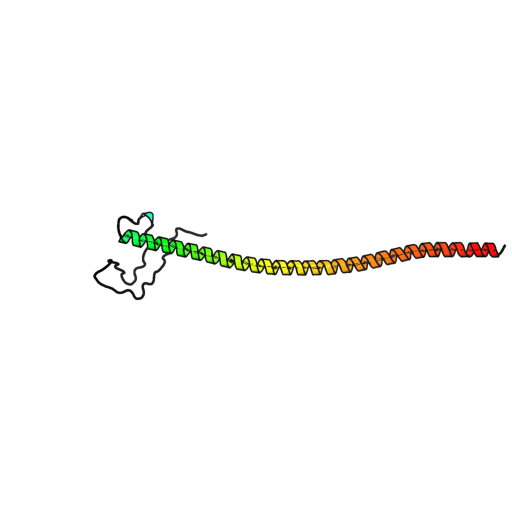 86 LYS A O 1
ATOM 639 N N . VAL A 1 87 ? -9.584 3.963 5.909 1.00 97.56 87 VAL A N 1
ATOM 640 C CA . VAL A 1 87 ? -11.028 4.022 6.196 1.00 97.56 87 VAL A CA 1
ATOM 641 C C . VAL A 1 87 ? -11.481 2.794 6.986 1.00 97.56 87 VAL A C 1
ATOM 643 O O . VAL A 1 87 ? -12.203 2.925 7.972 1.00 97.56 87 VAL A O 1
ATOM 646 N N . ALA A 1 88 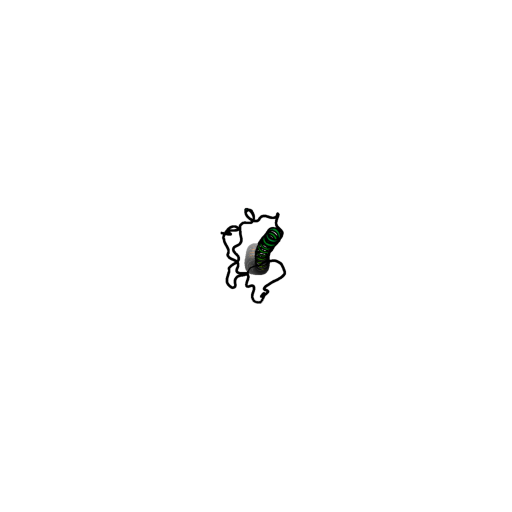? -11.034 1.596 6.597 1.00 97.31 88 ALA A N 1
ATOM 647 C CA . ALA A 1 88 ? -11.335 0.377 7.343 1.00 97.31 88 ALA A CA 1
ATOM 648 C C . ALA A 1 88 ? -10.802 0.444 8.785 1.00 97.31 88 ALA A C 1
ATOM 650 O O . ALA A 1 88 ? -11.532 0.125 9.721 1.00 97.31 88 ALA A O 1
ATOM 651 N N . TYR A 1 89 ? -9.568 0.917 8.974 1.00 97.50 89 TYR A N 1
ATOM 652 C CA . TYR A 1 89 ? -8.966 1.100 10.292 1.00 97.50 89 TYR A CA 1
ATOM 653 C C . TYR A 1 89 ? -9.773 2.075 11.156 1.00 97.50 89 TYR A C 1
ATOM 655 O O . TYR A 1 89 ? -10.142 1.724 12.277 1.00 97.50 89 TYR A O 1
ATOM 663 N N . ASP A 1 90 ? -10.123 3.250 10.632 1.00 96.12 90 ASP A N 1
ATOM 664 C CA . ASP A 1 90 ? -10.905 4.246 11.370 1.00 96.12 90 ASP A CA 1
ATOM 665 C C . ASP A 1 90 ? -12.291 3.701 11.758 1.00 96.12 90 ASP A C 1
ATOM 667 O O . ASP A 1 90 ? -12.706 3.845 12.910 1.00 96.12 90 ASP A O 1
ATOM 671 N N . ASN A 1 91 ? -12.959 2.972 10.856 1.00 95.69 91 ASN A N 1
ATOM 672 C CA . ASN A 1 91 ? -14.235 2.311 11.146 1.00 95.69 91 ASN A CA 1
ATOM 673 C C . ASN A 1 91 ? -14.103 1.242 12.243 1.00 95.69 91 ASN A C 1
ATOM 675 O O . ASN A 1 91 ? -14.921 1.201 13.161 1.00 95.69 91 ASN A O 1
ATOM 679 N N . THR A 1 92 ? -13.072 0.391 12.183 1.00 96.88 92 THR A N 1
ATOM 680 C CA . THR A 1 92 ? -12.842 -0.641 13.212 1.00 96.88 92 THR A CA 1
ATOM 681 C C . THR A 1 92 ? -12.515 -0.031 14.570 1.00 96.88 92 THR A C 1
ATOM 683 O O . THR A 1 92 ? -13.084 -0.444 15.576 1.00 96.88 92 THR A O 1
ATOM 686 N N . LYS A 1 93 ? -11.683 1.014 14.603 1.00 96.50 93 LYS A N 1
ATOM 687 C CA . LYS A 1 93 ? -11.349 1.749 15.823 1.00 96.50 93 LYS A CA 1
ATOM 688 C C . LYS A 1 93 ? -12.572 2.449 16.411 1.00 96.50 93 LYS A C 1
ATOM 690 O O . LYS A 1 93 ? -12.737 2.480 17.629 1.00 96.50 93 LYS A O 1
ATOM 695 N N 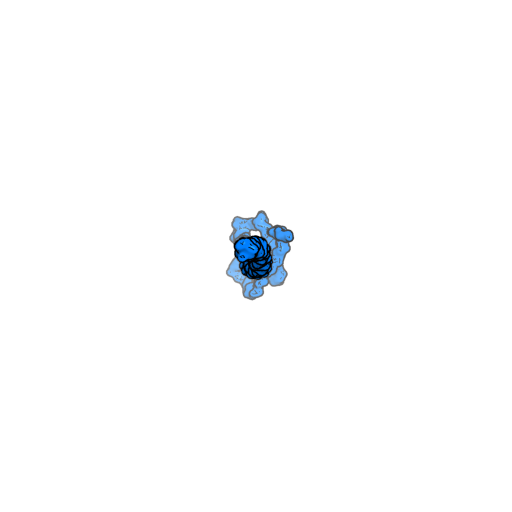. GLN A 1 94 ? -13.433 3.023 15.571 1.00 96.38 94 GLN A N 1
ATOM 696 C CA . GLN A 1 94 ? -14.681 3.631 16.023 1.00 96.38 94 GLN A CA 1
ATOM 697 C C . GLN A 1 94 ? -15.630 2.576 16.600 1.00 96.38 94 GLN A C 1
ATOM 699 O O . GLN A 1 94 ? -16.186 2.805 17.670 1.00 96.38 94 GLN A O 1
ATOM 704 N N . ALA A 1 95 ? -15.776 1.422 15.944 1.00 94.81 95 ALA A N 1
ATOM 705 C CA . ALA A 1 95 ? -16.574 0.311 16.457 1.00 94.81 95 ALA A CA 1
ATOM 706 C C . ALA A 1 95 ? -16.033 -0.207 17.802 1.00 94.81 95 ALA A C 1
ATOM 708 O O . ALA A 1 95 ? -16.800 -0.353 18.750 1.00 94.81 95 ALA A O 1
ATOM 709 N N . GLU A 1 96 ? -14.716 -0.393 17.924 1.00 94.69 96 GLU A N 1
ATOM 710 C CA . GLU A 1 96 ? -14.063 -0.772 19.183 1.00 94.69 96 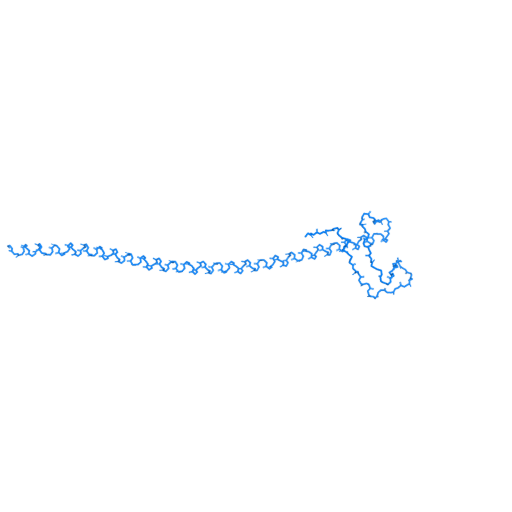GLU A CA 1
ATOM 711 C C . GLU A 1 96 ? -14.314 0.269 20.282 1.00 94.69 96 GLU A C 1
ATOM 713 O O . GLU A 1 96 ? -14.687 -0.080 21.399 1.00 94.69 96 GLU A O 1
ATOM 718 N N . ASN A 1 97 ? -14.164 1.558 19.968 1.00 94.94 97 ASN A N 1
ATOM 719 C CA . ASN A 1 97 ? -14.413 2.641 20.914 1.00 94.94 97 ASN A CA 1
ATOM 720 C C . ASN A 1 97 ? -15.877 2.678 21.375 1.00 94.94 97 ASN A C 1
ATOM 722 O O . ASN A 1 97 ? -16.131 2.945 22.543 1.00 94.94 97 ASN A O 1
ATOM 726 N N . VAL A 1 98 ? -16.836 2.407 20.485 1.00 94.38 98 VAL A N 1
ATOM 727 C CA . VAL A 1 98 ? -18.263 2.330 20.836 1.00 94.38 98 VAL A CA 1
ATOM 728 C C . VAL A 1 98 ? -18.520 1.161 21.780 1.00 94.38 98 VAL A C 1
ATOM 730 O O . VAL A 1 98 ? -19.161 1.369 22.805 1.00 94.38 98 VAL A O 1
ATOM 733 N N . ILE A 1 99 ? -17.996 -0.030 21.476 1.00 90.56 99 ILE A N 1
ATOM 734 C CA . ILE A 1 99 ? -18.153 -1.215 22.333 1.00 90.56 99 ILE A CA 1
ATOM 735 C C . ILE A 1 99 ? -17.547 -0.931 23.707 1.00 90.56 99 ILE A C 1
ATOM 737 O O . ILE A 1 99 ? -18.250 -0.939 24.713 1.00 90.56 99 ILE A O 1
ATOM 741 N N . ARG A 1 100 ? -16.270 -0.539 23.737 1.00 94.06 100 ARG A N 1
ATOM 742 C CA . ARG A 1 100 ? -15.550 -0.265 24.979 1.00 94.06 100 ARG A CA 1
ATOM 743 C C . ARG A 1 100 ? -16.235 0.826 25.802 1.00 94.06 100 ARG A C 1
ATOM 745 O O . ARG A 1 100 ? -16.424 0.652 26.997 1.00 94.06 100 ARG A O 1
ATOM 752 N N . ASN A 1 101 ? -16.617 1.951 25.197 1.00 93.06 101 ASN A N 1
ATOM 753 C CA . ASN A 1 101 ? -17.233 3.048 25.948 1.00 93.06 101 ASN A CA 1
ATOM 754 C C . ASN A 1 101 ? -18.658 2.723 26.412 1.00 93.06 101 ASN A C 1
ATOM 756 O O . ASN A 1 101 ? -19.071 3.260 27.435 1.00 93.06 101 ASN A O 1
ATOM 760 N N . THR A 1 102 ? -19.398 1.874 25.694 1.00 89.31 102 THR A N 1
ATOM 761 C CA . THR A 1 102 ? -20.723 1.411 26.135 1.00 89.31 102 THR A CA 1
ATOM 762 C C . THR A 1 102 ? -20.581 0.517 27.363 1.00 89.31 102 THR A C 1
ATOM 764 O O . THR A 1 102 ? -21.234 0.781 28.370 1.00 89.31 102 THR A O 1
ATOM 767 N N . ASP A 1 103 ? -19.650 -0.438 27.328 1.00 89.00 103 ASP A N 1
ATOM 768 C CA . ASP A 1 103 ? -19.378 -1.332 28.458 1.00 89.00 103 ASP A CA 1
ATOM 769 C C . ASP A 1 103 ? -18.861 -0.548 29.679 1.00 89.00 103 ASP A C 1
ATOM 771 O O . ASP A 1 103 ? -19.351 -0.728 30.794 1.00 89.00 103 ASP A O 1
ATOM 775 N N . TYR A 1 104 ? -17.944 0.410 29.478 1.00 91.12 104 TYR A N 1
ATOM 776 C CA . TYR A 1 104 ? -17.499 1.304 30.556 1.00 91.12 104 TYR A CA 1
ATOM 777 C C . TYR A 1 104 ? -18.639 2.163 31.113 1.00 91.12 104 TYR A C 1
ATOM 779 O O . TYR A 1 104 ? -18.694 2.383 32.321 1.00 91.12 104 TYR A O 1
ATOM 787 N N . ALA A 1 105 ? -19.534 2.684 30.270 1.00 91.19 105 ALA A N 1
ATOM 788 C CA . ALA A 1 105 ? -20.664 3.484 30.735 1.00 91.19 105 ALA A CA 1
ATOM 789 C C . ALA A 1 105 ? -21.647 2.645 31.56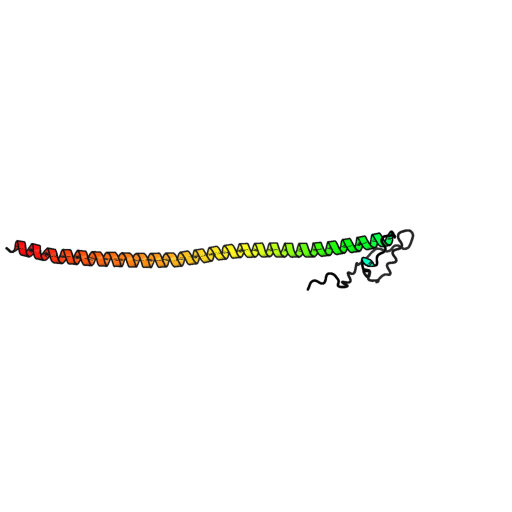8 1.00 91.19 105 ALA A C 1
ATOM 791 O O . ALA A 1 105 ? -22.132 3.120 32.598 1.00 91.19 105 ALA A O 1
ATOM 792 N N . GLU A 1 106 ? -21.910 1.400 31.163 1.00 93.06 106 GLU A N 1
ATOM 793 C CA . GLU A 1 106 ? -22.749 0.465 31.914 1.00 93.06 106 GLU A CA 1
ATOM 794 C C . GLU A 1 106 ? -22.113 0.095 33.261 1.00 93.06 106 GLU A C 1
ATOM 796 O O . GLU A 1 106 ? -22.761 0.216 34.305 1.00 93.06 106 GLU A O 1
ATOM 801 N N . GLU A 1 107 ? -20.828 -0.265 33.271 1.00 91.25 107 GLU A N 1
ATOM 802 C CA . GLU A 1 107 ? -20.113 -0.614 34.499 1.00 91.25 107 GLU A CA 1
ATOM 803 C C . GLU A 1 107 ? -20.005 0.584 35.458 1.00 91.25 107 GLU A C 1
ATOM 805 O O . GLU A 1 107 ? -20.247 0.436 36.656 1.00 91.25 107 GLU A O 1
ATOM 810 N N . MET A 1 108 ? -19.747 1.796 34.952 1.00 91.88 108 MET A N 1
ATOM 811 C CA . MET A 1 108 ? -19.709 3.022 35.764 1.00 91.88 108 MET A CA 1
ATOM 812 C C . MET A 1 108 ? -21.084 3.422 36.301 1.00 91.88 108 MET A C 1
ATOM 814 O O . MET A 1 108 ? -21.185 3.898 37.436 1.00 91.88 108 MET A O 1
ATOM 818 N N . SER A 1 109 ? -22.153 3.211 35.530 1.00 93.88 109 SER A N 1
ATOM 819 C CA . SER A 1 109 ? -23.532 3.402 35.994 1.00 93.88 109 SER A CA 1
ATOM 820 C C . SER A 1 109 ? -23.869 2.429 37.125 1.00 93.88 109 SER A C 1
ATOM 822 O O . SER A 1 109 ? -24.406 2.831 38.165 1.00 93.88 109 SER A O 1
ATOM 824 N N . ASN A 1 110 ? -23.485 1.158 36.973 1.00 94.31 110 ASN A N 1
ATOM 825 C CA . ASN A 1 110 ? -23.670 0.148 38.006 1.00 94.31 110 ASN A CA 1
ATOM 826 C C . ASN A 1 110 ? -22.834 0.466 39.256 1.00 94.31 110 ASN A C 1
ATOM 828 O O . ASN A 1 110 ? -23.367 0.492 40.364 1.00 94.31 110 ASN A O 1
ATOM 832 N N . PHE A 1 111 ? -21.555 0.807 39.091 1.00 95.88 111 PHE A N 1
ATOM 833 C CA . PHE A 1 111 ? -20.666 1.208 40.181 1.00 95.88 111 PHE A CA 1
ATOM 834 C C . PHE A 1 111 ? -21.215 2.420 40.945 1.00 95.88 111 PHE A C 1
ATOM 836 O O . PHE A 1 111 ? -21.300 2.393 42.173 1.00 95.88 111 PHE A O 1
ATOM 843 N N . THR A 1 112 ? -21.677 3.448 40.229 1.00 95.50 112 THR A N 1
ATOM 844 C CA . THR A 1 112 ? -22.293 4.640 40.831 1.00 95.50 112 THR A CA 1
ATOM 845 C C . THR A 1 112 ? -23.584 4.278 41.564 1.00 95.50 112 THR A C 1
ATOM 847 O O . THR A 1 112 ? -23.790 4.703 42.699 1.00 95.50 112 THR A O 1
ATOM 850 N N . SER A 1 113 ? -24.438 3.437 40.976 1.00 94.00 113 SER A N 1
ATOM 851 C CA . SER A 1 113 ? -25.675 2.965 41.614 1.00 94.00 113 SER A CA 1
ATOM 852 C C . SER A 1 113 ? -25.400 2.169 42.890 1.00 94.00 113 SER A C 1
ATOM 854 O O . SER A 1 113 ? -26.089 2.345 43.896 1.00 94.00 113 SER A O 1
ATOM 856 N N . LEU A 1 114 ? -24.378 1.311 42.879 1.00 96.38 114 LEU A N 1
ATOM 857 C CA . LEU A 1 114 ? -23.917 0.578 44.056 1.00 96.38 114 LEU A CA 1
ATOM 858 C C . LEU A 1 114 ? -23.373 1.534 45.122 1.00 96.38 114 LEU A C 1
ATOM 860 O O . LEU A 1 114 ? -23.713 1.393 46.296 1.00 96.38 114 LEU A O 1
ATOM 864 N N . GLN A 1 115 ? -22.601 2.546 44.728 1.00 94.69 115 GLN A N 1
ATOM 865 C CA . GLN A 1 115 ? -22.081 3.557 45.643 1.00 94.69 115 GLN A CA 1
ATOM 866 C C . GLN A 1 115 ? -23.204 4.385 46.286 1.00 94.69 115 GLN A C 1
ATOM 868 O O . GLN A 1 115 ? -23.190 4.582 47.502 1.00 94.69 115 GLN A O 1
ATOM 873 N N . ILE A 1 116 ? -24.217 4.787 45.512 1.00 92.12 116 ILE A N 1
ATOM 874 C CA . ILE A 1 116 ? -25.416 5.462 46.026 1.00 92.12 116 ILE A CA 1
ATOM 875 C C . ILE A 1 116 ? -26.161 4.543 46.997 1.00 92.12 116 ILE A C 1
ATOM 877 O O . ILE A 1 116 ? -26.470 4.971 48.103 1.00 92.12 116 ILE A O 1
ATOM 881 N N . LYS A 1 117 ? -26.386 3.266 46.655 1.00 92.62 117 LYS A N 1
ATOM 882 C CA . LYS A 1 117 ? -27.031 2.300 47.564 1.00 92.62 117 LYS A CA 1
ATOM 883 C C . LYS A 1 117 ? -26.266 2.131 48.877 1.00 92.62 117 LYS A C 1
ATOM 885 O O . LYS A 1 117 ? -26.896 2.083 49.933 1.00 92.62 117 LYS A O 1
ATOM 890 N N . MET A 1 118 ? -24.934 2.065 48.841 1.00 94.00 118 MET A N 1
ATOM 891 C CA . MET A 1 118 ? -24.117 1.990 50.057 1.00 94.00 118 MET A CA 1
ATOM 892 C C . MET A 1 118 ? -24.268 3.254 50.910 1.00 94.00 118 MET A C 1
ATOM 894 O O . MET A 1 118 ? -24.508 3.151 52.112 1.00 94.00 118 MET A O 1
ATOM 898 N N . GLN A 1 119 ? -24.219 4.441 50.298 1.00 92.06 119 GLN A N 1
ATOM 899 C CA . GLN A 1 119 ? -24.443 5.705 51.007 1.00 92.06 119 GLN A CA 1
ATOM 900 C C . GLN A 1 119 ? -25.869 5.804 51.576 1.00 92.06 119 GLN A C 1
ATOM 902 O O . GLN A 1 119 ? -26.037 6.192 52.731 1.00 92.06 119 GLN A O 1
ATOM 907 N N . SER A 1 120 ? -26.895 5.385 50.824 1.00 89.44 120 SER A N 1
ATOM 908 C CA . SER A 1 120 ? -28.286 5.326 51.292 1.00 89.44 120 SER A CA 1
ATOM 909 C C . SER A 1 120 ? -28.474 4.330 52.431 1.00 89.44 120 SER A C 1
ATOM 911 O O . SER A 1 120 ? -29.214 4.624 53.360 1.00 89.44 120 SER A O 1
ATOM 913 N N . THR A 1 121 ? -27.795 3.182 52.407 1.00 91.00 121 THR A N 1
ATOM 914 C CA . THR A 1 121 ? -27.863 2.185 53.489 1.00 91.00 121 THR A CA 1
ATOM 915 C C . THR A 1 121 ? -27.251 2.733 54.775 1.00 91.00 121 THR A C 1
ATOM 917 O O . THR A 1 121 ? -27.834 2.571 55.842 1.00 91.00 121 THR A O 1
ATOM 920 N N . ILE A 1 122 ? -26.121 3.442 54.681 1.00 89.88 122 ILE A N 1
ATOM 921 C CA . ILE A 1 122 ? -25.492 4.110 55.829 1.00 89.88 122 ILE A CA 1
ATOM 922 C C . ILE A 1 122 ? -26.402 5.223 56.370 1.00 89.88 122 ILE A C 1
ATOM 924 O O . ILE A 1 122 ? -26.634 5.290 57.577 1.00 89.88 122 ILE A O 1
ATOM 928 N N . ALA A 1 123 ? -26.967 6.060 55.495 1.00 86.56 123 ALA A N 1
ATOM 929 C CA . ALA A 1 123 ? -27.892 7.121 55.890 1.00 86.56 123 ALA A CA 1
ATOM 930 C C . ALA A 1 123 ? -29.196 6.568 56.496 1.00 86.56 123 ALA A C 1
ATOM 932 O O . ALA A 1 123 ? -29.663 7.075 57.512 1.00 86.56 123 ALA A O 1
ATOM 933 N N . MET A 1 124 ? -29.758 5.492 55.932 1.00 83.19 124 MET A N 1
ATOM 934 C CA . MET A 1 124 ? -30.938 4.813 56.475 1.00 83.19 124 MET A CA 1
ATOM 935 C C . MET A 1 124 ? -30.649 4.134 57.811 1.00 83.19 124 MET A C 1
ATOM 937 O O . MET A 1 124 ? -31.483 4.215 58.705 1.00 83.19 124 MET A O 1
ATOM 941 N N . LEU A 1 125 ? -29.479 3.513 57.990 1.00 82.94 125 LEU A N 1
ATOM 942 C CA . LEU A 1 125 ? -29.053 2.991 59.291 1.00 82.94 125 LEU A CA 1
ATOM 943 C C . LEU A 1 125 ? -28.917 4.112 60.323 1.00 82.94 125 LEU A C 1
ATOM 945 O O . LEU A 1 125 ? -29.370 3.954 61.455 1.00 82.94 125 LEU A O 1
ATOM 949 N N . ALA A 1 126 ? -28.334 5.251 59.950 1.00 81.25 126 ALA A N 1
ATOM 950 C CA . ALA A 1 126 ? -28.237 6.408 60.835 1.00 81.25 126 ALA A CA 1
ATOM 951 C C . ALA A 1 126 ? -29.631 6.945 61.219 1.00 81.25 126 ALA A C 1
ATOM 953 O O . ALA A 1 126 ? -29.905 7.160 62.399 1.00 81.25 126 ALA A O 1
ATOM 954 N N . GLN A 1 127 ? -30.543 7.070 60.248 1.00 81.75 127 GLN A N 1
ATOM 955 C CA . GLN A 1 127 ? -31.931 7.488 60.469 1.00 81.75 127 GLN A CA 1
ATOM 956 C C . GLN A 1 127 ? -32.695 6.490 61.361 1.00 81.75 127 GLN A C 1
ATOM 958 O O . GLN A 1 127 ? -33.385 6.896 62.296 1.00 81.75 127 GLN A O 1
ATOM 963 N N . ALA A 1 128 ? -32.550 5.186 61.111 1.00 79.38 128 ALA A N 1
ATOM 964 C CA . ALA A 1 128 ? -33.216 4.120 61.858 1.00 79.38 128 ALA A CA 1
ATOM 965 C C . ALA A 1 128 ? -32.704 3.982 63.298 1.00 79.38 128 ALA A C 1
ATOM 967 O O . ALA A 1 128 ? -33.461 3.547 64.157 1.00 79.38 128 ALA A O 1
ATOM 968 N N . ASN A 1 129 ? -31.458 4.375 63.584 1.00 74.25 129 ASN A N 1
ATOM 969 C CA . ASN A 1 129 ? -30.931 4.432 64.951 1.00 74.25 129 ASN A CA 1
ATOM 970 C C . ASN A 1 129 ? -31.343 5.713 65.699 1.00 74.25 129 ASN A C 1
ATOM 972 O O . ASN A 1 129 ? -31.517 5.681 66.916 1.00 74.25 129 ASN A O 1
ATOM 976 N N . ALA A 1 130 ? -31.546 6.829 64.992 1.00 80.50 130 ALA A N 1
ATOM 977 C CA . ALA A 1 130 ? -31.981 8.092 65.596 1.00 80.50 130 ALA A CA 1
ATOM 978 C C . ALA A 1 130 ? -33.475 8.095 65.983 1.00 80.50 130 ALA A C 1
ATOM 980 O O . ALA A 1 130 ? -33.864 8.662 67.005 1.00 80.50 130 ALA A O 1
ATOM 981 N N . LEU A 1 131 ? -34.319 7.427 65.194 1.00 76.69 131 LEU A N 1
ATOM 982 C CA . LEU A 1 131 ? -35.768 7.350 65.408 1.00 76.69 131 LEU A CA 1
ATOM 983 C C . LEU A 1 131 ? -36.185 6.714 66.761 1.00 76.69 131 LEU A C 1
ATOM 985 O O . LEU A 1 131 ? -37.003 7.314 67.458 1.00 76.69 131 LEU A O 1
ATOM 989 N N . PRO A 1 132 ? -35.625 5.570 67.211 1.00 71.25 132 PRO A N 1
ATOM 990 C CA . PRO A 1 132 ? -35.957 4.984 68.512 1.00 71.25 132 PRO A CA 1
ATOM 991 C C . PRO A 1 132 ? -35.441 5.805 69.705 1.00 71.25 132 PRO A C 1
ATOM 993 O O . PRO A 1 132 ? -36.063 5.775 70.765 1.00 71.25 132 PRO A O 1
ATOM 996 N N . GLN A 1 133 ? -34.360 6.582 69.553 1.00 72.75 133 GLN A N 1
ATOM 997 C CA . GLN A 1 133 ? -33.884 7.484 70.616 1.00 72.75 133 GLN A CA 1
ATOM 998 C C . GLN A 1 133 ? -34.859 8.643 70.863 1.00 72.75 133 GLN A C 1
ATOM 1000 O O . GLN A 1 133 ? -35.087 9.014 72.013 1.00 72.75 133 GLN A O 1
ATOM 1005 N N . LEU A 1 134 ? -35.490 9.164 69.806 1.00 70.88 134 LEU A N 1
ATOM 1006 C CA . LEU A 1 134 ? -36.556 10.166 69.919 1.00 70.88 134 LEU A CA 1
ATOM 1007 C C . LEU A 1 134 ? -37.812 9.603 70.599 1.00 70.88 134 LEU A C 1
ATOM 1009 O O . LEU A 1 134 ? -38.416 10.279 71.428 1.00 70.88 134 LEU A O 1
ATOM 1013 N N . VAL A 1 135 ? -38.181 8.350 70.318 1.00 63.66 135 VAL A N 1
ATOM 1014 C CA . VAL A 1 135 ? -39.308 7.689 71.004 1.00 63.66 135 VAL A CA 1
ATOM 1015 C C . VAL A 1 135 ? -39.010 7.483 72.492 1.00 63.66 135 VAL A C 1
ATOM 1017 O O . VAL A 1 135 ? -39.888 7.674 73.328 1.00 63.66 135 VAL A O 1
ATOM 1020 N N . LEU A 1 136 ? -37.764 7.170 72.855 1.00 62.16 136 LEU A N 1
ATOM 1021 C CA . LEU A 1 136 ? -37.368 7.035 74.258 1.00 62.16 136 LEU A CA 1
ATOM 1022 C C . LEU A 1 136 ? -37.386 8.377 75.015 1.00 62.16 136 LEU A C 1
ATOM 1024 O O . LEU A 1 136 ? -37.587 8.384 76.225 1.00 62.16 136 LEU A O 1
ATOM 1028 N N . GLN A 1 137 ? -37.216 9.509 74.322 1.00 68.31 137 GLN A N 1
ATOM 1029 C CA . GLN A 1 137 ? -37.421 10.844 74.901 1.00 68.31 137 GLN A CA 1
ATOM 1030 C C . GLN A 1 137 ? -38.907 11.181 75.102 1.00 68.31 137 GLN A C 1
ATOM 1032 O O . GLN A 1 137 ? -39.225 11.931 76.017 1.00 68.31 137 GLN A O 1
ATOM 1037 N N . LEU A 1 138 ? -39.807 10.612 74.293 1.00 61.38 138 LEU A N 1
ATOM 1038 C CA . LEU A 1 138 ? -41.264 10.779 74.412 1.00 61.38 138 LEU A CA 1
ATOM 1039 C C . LEU A 1 138 ? -41.912 9.867 75.472 1.00 61.38 138 LEU A C 1
ATOM 1041 O O . LEU A 1 138 ? -43.048 10.110 75.862 1.00 61.38 138 LEU A O 1
ATOM 1045 N N . LEU A 1 139 ? -41.217 8.819 75.927 1.00 53.81 139 LEU A N 1
ATOM 1046 C CA . LEU A 1 139 ? -41.668 7.902 76.988 1.00 53.81 139 LEU A CA 1
ATOM 1047 C C . LEU A 1 139 ? -41.152 8.284 78.391 1.00 53.81 139 LEU A C 1
ATOM 1049 O O . LEU A 1 139 ? -41.239 7.473 79.315 1.00 53.81 139 LEU A O 1
ATOM 1053 N N . ARG A 1 140 ? -40.588 9.484 78.549 1.00 51.69 140 ARG A N 1
ATOM 1054 C CA . ARG A 1 140 ? -40.095 10.027 79.822 1.00 51.69 140 ARG A CA 1
ATOM 1055 C C . ARG A 1 140 ? -40.949 11.181 80.318 1.00 51.69 140 ARG A C 1
ATOM 1057 O O . ARG A 1 140 ? -41.524 11.891 79.468 1.00 51.69 140 ARG A O 1
#

Sequence (140 aa):
RITIAANETFNLAYNGVSGTGEGLNFEIASGSSATFSNLYTINLSTNAGAERALMIVSKALQKVDTIRSQIGAVMNNLQSIFDAQKVAYDNTKQAENVIRNTDYAEEMSNFTSLQIKMQSTIAMLAQANALPQLVLQLLR

Radius of gyration: 44.42 Å; Cα contacts (8 Å, |Δi|>4): 22; chains: 1; bounding box: 74×23×135 Å